Protein AF-A0A9E3FI48-F1 (afdb_monomer_lite)

pLDDT: mean 86.2, std 12.62, range [41.88, 97.38]

Secondary structure (DSSP, 8-state):
-PPPP--------------EEEEEEEEE-TTS-BS--STTGGGG-EEEEE-TT--EEEEEE--TTTHHHHEETTTTEEEEEEESEEEEEEEESSSSS--EE-SS-EEE-TT-S-EEEEEE--

Sequence (122 aa):
MRIKKNDEVDVGSIPVKIFYHTVKVLLQDGSGNPLLKSATAWRSVAVRILDERKRFVAETSVSPDQFERVVSRTDSGVTLALPQGVWYIKISPDENSSWLTSEKPVHLMDSVEQLTVILKEQ

Structure (mmCIF, N/CA/C/O backbone):
data_AF-A0A9E3FI48-F1
#
_entry.id   AF-A0A9E3FI48-F1
#
loop_
_atom_site.group_PDB
_atom_site.id
_atom_site.type_symbol
_atom_site.label_atom_id
_atom_site.label_alt_id
_atom_site.label_comp_id
_atom_site.label_asym_id
_atom_site.label_entity_id
_atom_site.label_seq_id
_atom_site.pdbx_PDB_ins_code
_atom_site.Cartn_x
_atom_site.Cartn_y
_atom_site.Cartn_z
_atom_site.occupancy
_atom_site.B_iso_or_equiv
_atom_site.auth_seq_id
_atom_site.auth_comp_id
_atom_site.auth_asym_id
_atom_site.auth_atom_id
_atom_site.pdbx_PDB_model_num
ATOM 1 N N . MET A 1 1 ? -25.514 -25.022 47.808 1.00 41.88 1 MET A N 1
ATOM 2 C CA . MET A 1 1 ? -25.211 -23.665 47.305 1.00 41.88 1 MET A CA 1
ATOM 3 C C . MET A 1 1 ? -24.872 -23.789 45.822 1.00 41.88 1 MET A C 1
ATOM 5 O O . MET A 1 1 ? -23.825 -24.325 45.497 1.00 41.88 1 MET A O 1
ATOM 9 N N . ARG A 1 2 ? -25.810 -23.461 44.922 1.00 42.19 2 ARG A N 1
ATOM 10 C CA . ARG A 1 2 ? -25.600 -23.515 43.463 1.00 42.19 2 ARG A CA 1
ATOM 11 C C . ARG A 1 2 ? -25.224 -22.109 42.991 1.00 42.19 2 ARG A C 1
ATOM 13 O O . ARG A 1 2 ? -25.983 -21.176 43.232 1.00 42.19 2 ARG A O 1
ATOM 20 N N . ILE A 1 3 ? -24.055 -21.972 42.373 1.00 45.28 3 ILE A N 1
ATOM 21 C CA . ILE A 1 3 ? -23.569 -20.726 41.767 1.00 45.28 3 ILE A CA 1
ATOM 22 C C . ILE A 1 3 ? -24.436 -20.453 40.526 1.00 45.28 3 ILE A C 1
ATOM 24 O O . ILE A 1 3 ? -24.594 -21.335 39.680 1.00 45.28 3 ILE A O 1
ATOM 28 N N . LYS A 1 4 ? -25.073 -19.276 40.470 1.00 47.75 4 LYS A N 1
ATOM 29 C CA . LYS A 1 4 ? -25.909 -18.840 39.341 1.00 47.75 4 LYS A CA 1
ATOM 30 C C . LYS A 1 4 ? -25.038 -18.613 38.100 1.00 47.75 4 LYS A C 1
ATOM 32 O O . LYS A 1 4 ? -23.959 -18.041 38.200 1.00 47.75 4 LYS A O 1
ATOM 37 N N . LYS A 1 5 ? -25.548 -19.091 36.959 1.00 52.25 5 LYS A N 1
ATOM 38 C CA . LYS A 1 5 ? -25.054 -18.852 35.597 1.00 52.25 5 LYS A CA 1
ATOM 39 C C . LYS A 1 5 ? -24.777 -17.361 35.376 1.00 52.25 5 LYS A C 1
ATOM 41 O O . LYS A 1 5 ? -25.584 -16.537 35.788 1.00 52.25 5 LYS A O 1
ATOM 46 N N . ASN A 1 6 ? -23.672 -17.068 34.692 1.00 52.75 6 ASN A N 1
ATOM 47 C CA . ASN A 1 6 ? -23.412 -15.769 34.083 1.00 52.75 6 ASN A CA 1
ATOM 48 C C . ASN A 1 6 ? -24.587 -15.416 33.161 1.00 52.75 6 ASN A C 1
ATOM 50 O O . ASN A 1 6 ? -24.830 -16.133 32.190 1.00 52.75 6 ASN A O 1
ATOM 54 N N . ASP A 1 7 ? -25.317 -14.356 33.499 1.00 55.28 7 ASP A N 1
ATOM 55 C CA . ASP A 1 7 ? -26.325 -13.759 32.630 1.00 55.28 7 ASP A CA 1
ATOM 56 C C . ASP A 1 7 ? -25.600 -13.115 31.437 1.00 55.28 7 ASP A C 1
ATOM 58 O O . ASP A 1 7 ? -24.888 -12.120 31.588 1.00 55.28 7 ASP A O 1
ATOM 62 N N . GLU A 1 8 ? -25.738 -13.707 30.249 1.00 60.03 8 GLU A N 1
ATOM 63 C CA . GLU A 1 8 ? -25.444 -13.013 28.996 1.00 60.03 8 GLU A CA 1
ATOM 64 C C . GLU A 1 8 ? -26.466 -11.881 28.844 1.00 60.03 8 GLU A C 1
ATOM 66 O O . GLU A 1 8 ? -27.669 -12.115 28.727 1.00 60.03 8 GLU A O 1
ATOM 71 N N . VAL A 1 9 ? -25.987 -10.640 28.905 1.00 64.94 9 VAL A N 1
ATOM 72 C CA . VAL A 1 9 ? -26.812 -9.449 28.695 1.00 64.94 9 VAL A CA 1
ATOM 73 C C . VAL A 1 9 ? -26.979 -9.255 27.190 1.00 64.94 9 VAL A C 1
ATOM 75 O O . VAL A 1 9 ? -26.035 -8.868 26.502 1.00 64.94 9 VAL A O 1
ATOM 78 N N . ASP A 1 10 ? -28.180 -9.530 26.684 1.00 65.50 10 ASP A N 1
ATOM 79 C CA . ASP A 1 10 ? -28.579 -9.197 25.317 1.00 65.50 10 ASP A CA 1
ATOM 80 C C . ASP A 1 10 ? -28.731 -7.673 25.192 1.00 65.50 10 ASP A C 1
ATOM 82 O 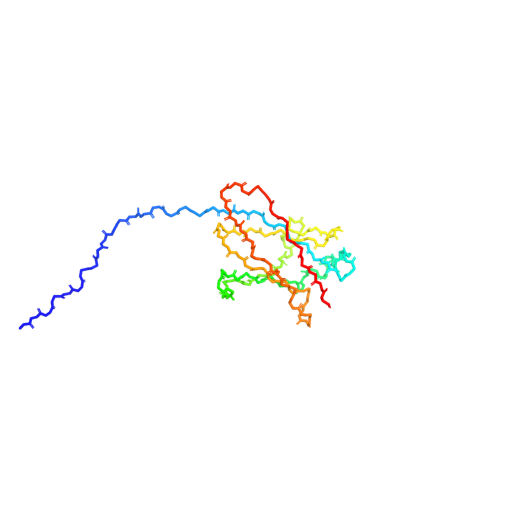O . ASP A 1 10 ? -29.651 -7.065 25.741 1.00 65.50 10 ASP A O 1
ATOM 86 N N . VAL A 1 11 ? -27.774 -7.042 24.514 1.00 68.12 11 VAL A N 1
ATOM 87 C CA . VAL A 1 11 ? -27.729 -5.590 24.271 1.00 68.12 11 VAL A CA 1
ATOM 88 C C . VAL A 1 11 ? -28.482 -5.175 22.999 1.00 68.12 11 VAL A C 1
ATOM 90 O O . VAL A 1 11 ? -28.469 -3.996 22.639 1.00 68.12 11 VAL A O 1
ATOM 93 N N . GLY A 1 12 ? -29.164 -6.106 22.322 1.00 65.38 12 GLY A N 1
ATOM 94 C CA . GLY A 1 12 ? -29.816 -5.851 21.041 1.00 65.38 12 GLY A CA 1
ATOM 95 C C . GLY A 1 12 ? -28.822 -5.573 19.904 1.00 65.38 12 GLY A C 1
ATOM 96 O O . GLY A 1 12 ? -27.602 -5.617 20.063 1.00 65.38 12 GLY A O 1
ATOM 97 N N . SER A 1 13 ? -29.341 -5.300 18.705 1.00 74.44 13 SER A N 1
ATOM 98 C CA . SER A 1 13 ? -28.506 -4.997 17.534 1.00 74.44 13 SER A CA 1
ATOM 99 C C . SER A 1 13 ? -28.080 -3.527 17.525 1.00 74.44 13 SER A C 1
ATOM 101 O O . SER A 1 13 ? -28.882 -2.648 17.216 1.00 74.44 13 SER A O 1
ATOM 103 N N . ILE A 1 14 ? -26.808 -3.255 17.829 1.00 72.25 14 ILE A N 1
ATOM 104 C CA . ILE A 1 14 ? -26.206 -1.923 17.673 1.00 72.25 14 ILE A CA 1
ATOM 105 C C . ILE A 1 14 ? -25.683 -1.795 16.232 1.00 72.25 14 ILE A C 1
ATOM 107 O O . ILE A 1 14 ? -24.789 -2.555 15.849 1.00 72.25 14 ILE A O 1
ATOM 111 N N . PRO A 1 15 ? -26.197 -0.862 15.408 1.00 70.25 15 PRO A N 1
ATOM 112 C CA . PRO A 1 15 ? -25.699 -0.683 14.052 1.00 70.25 15 PRO A CA 1
ATOM 113 C C . PRO A 1 15 ? -24.296 -0.064 14.083 1.00 70.25 15 PRO A C 1
ATOM 115 O O . PRO A 1 15 ? -24.121 1.101 14.435 1.00 70.25 15 PRO A O 1
ATOM 118 N N . VAL A 1 16 ? -23.289 -0.842 13.687 1.00 74.50 16 VAL A N 1
ATOM 119 C CA . VAL A 1 16 ? -21.917 -0.355 13.499 1.00 74.50 16 VAL A CA 1
ATOM 120 C C . VAL A 1 16 ? -21.756 0.094 12.049 1.00 74.50 16 VAL A C 1
ATOM 122 O O . VAL A 1 16 ? -21.888 -0.710 11.127 1.00 74.50 16 VAL A O 1
ATOM 125 N N . LYS A 1 17 ? -21.465 1.382 11.833 1.00 80.06 17 LYS A N 1
ATOM 126 C CA . LYS A 1 17 ? -21.161 1.940 10.508 1.00 80.06 17 LYS A CA 1
ATOM 127 C C . LYS A 1 17 ? -19.658 2.178 10.386 1.00 80.06 17 LYS A C 1
ATOM 129 O O . LYS A 1 17 ? -19.087 2.899 11.196 1.00 80.06 17 LYS A O 1
ATOM 134 N N . ILE A 1 18 ? -19.035 1.582 9.372 1.00 83.19 18 ILE A N 1
ATOM 135 C CA . ILE A 1 18 ? -17.608 1.752 9.070 1.00 83.19 18 ILE A CA 1
ATOM 136 C C . ILE A 1 18 ? -17.482 2.672 7.855 1.00 83.19 18 ILE A C 1
ATOM 138 O O . ILE A 1 18 ? -18.076 2.403 6.810 1.00 83.19 18 ILE A O 1
ATOM 142 N N . PHE A 1 19 ? -16.709 3.749 7.988 1.00 87.56 19 PHE A N 1
ATOM 143 C CA . PHE A 1 19 ? -16.398 4.668 6.894 1.00 87.56 19 PHE A CA 1
ATOM 144 C C . PHE A 1 19 ? -14.997 4.391 6.356 1.00 87.56 19 PHE A C 1
A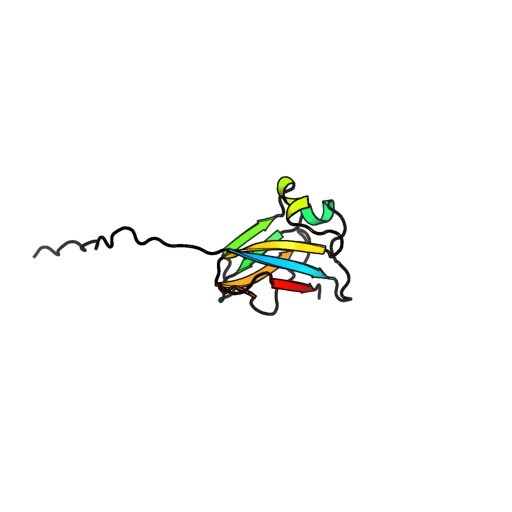TOM 146 O O . PHE A 1 19 ? -14.054 4.243 7.134 1.00 87.56 19 PHE A O 1
ATOM 153 N N . TYR A 1 20 ? -14.871 4.341 5.032 1.00 89.69 20 TYR A N 1
ATOM 154 C CA . TYR A 1 20 ? -13.613 4.103 4.330 1.00 89.69 20 TYR A CA 1
ATOM 155 C C . TYR A 1 20 ? -13.161 5.360 3.597 1.00 89.69 20 TYR A C 1
ATOM 157 O O . TYR A 1 20 ? -13.976 6.056 2.996 1.00 89.69 20 TYR A O 1
ATOM 165 N N . HIS A 1 21 ? -11.852 5.594 3.612 1.00 91.62 21 HIS A N 1
ATOM 166 C CA . HIS A 1 21 ? -11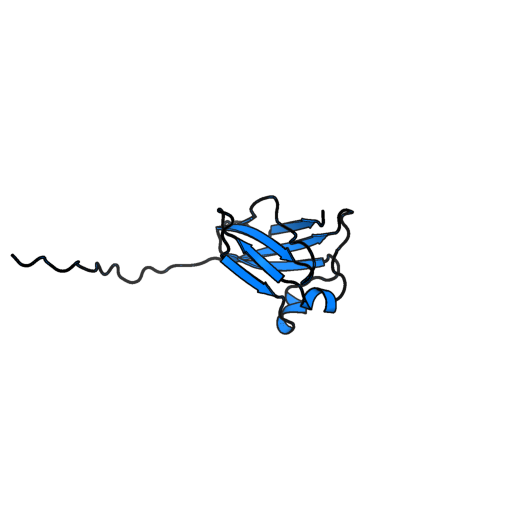.183 6.690 2.921 1.00 91.62 21 HIS A CA 1
ATOM 167 C C . HIS A 1 21 ? -10.133 6.158 1.955 1.00 91.62 21 HIS A C 1
ATOM 169 O O . HIS A 1 21 ? -9.587 5.066 2.133 1.00 91.62 21 HIS A O 1
ATOM 175 N N . THR A 1 22 ? -9.849 6.954 0.928 1.00 91.94 22 THR A N 1
ATOM 176 C CA . THR A 1 22 ? -8.890 6.614 -0.123 1.00 91.94 22 THR A CA 1
ATOM 177 C C . THR A 1 22 ? -7.528 7.232 0.186 1.00 91.94 22 THR A C 1
ATOM 179 O O . THR A 1 22 ? -7.401 8.447 0.343 1.00 91.94 22 THR A O 1
ATOM 182 N N . VAL A 1 23 ? -6.490 6.401 0.222 1.00 93.31 23 VAL A N 1
ATOM 183 C CA . VAL A 1 23 ? -5.095 6.809 0.415 1.00 93.31 23 VAL A CA 1
ATOM 184 C C . VAL A 1 23 ? -4.297 6.463 -0.832 1.00 93.31 23 VAL A C 1
ATOM 186 O O . VAL A 1 23 ? -4.243 5.308 -1.240 1.00 93.31 23 VAL A O 1
ATOM 189 N N . LYS A 1 24 ? -3.657 7.457 -1.440 1.00 94.88 24 LYS A N 1
ATOM 190 C CA . LYS A 1 24 ? -2.706 7.270 -2.532 1.00 94.88 24 LYS A CA 1
ATOM 191 C C . LYS A 1 24 ? -1.305 7.114 -1.953 1.00 94.88 24 LYS A C 1
ATOM 193 O O . LYS A 1 24 ? -0.828 7.993 -1.244 1.00 94.88 24 LYS A O 1
ATOM 198 N N . VAL A 1 25 ? -0.633 6.015 -2.254 1.00 95.44 25 VAL A N 1
ATOM 199 C CA . VAL A 1 25 ? 0.724 5.730 -1.786 1.00 95.44 25 VAL A CA 1
ATOM 200 C C . VAL A 1 25 ? 1.672 5.769 -2.972 1.00 95.44 25 VAL A C 1
ATOM 202 O O . VAL A 1 25 ? 1.514 4.978 -3.891 1.00 95.44 25 VAL A O 1
ATOM 205 N N . LEU A 1 26 ? 2.634 6.685 -2.965 1.00 95.56 26 LEU A N 1
ATOM 206 C CA . LEU A 1 26 ? 3.651 6.831 -4.004 1.00 95.56 26 LEU A CA 1
ATOM 207 C C . LEU A 1 26 ? 4.939 6.141 -3.564 1.00 95.56 26 LEU A C 1
ATOM 209 O O . LEU A 1 26 ? 5.416 6.385 -2.454 1.00 95.56 26 LEU A O 1
ATOM 213 N N . LEU A 1 27 ? 5.507 5.311 -4.434 1.00 95.06 27 LEU A N 1
ATOM 214 C CA . LEU A 1 27 ? 6.793 4.655 -4.206 1.00 95.06 27 LEU A CA 1
ATOM 215 C C . LEU A 1 27 ? 7.884 5.404 -4.964 1.00 95.06 27 LEU A C 1
ATOM 217 O O . LEU A 1 27 ? 7.804 5.557 -6.186 1.00 95.06 27 LEU A O 1
ATOM 221 N N . GLN A 1 28 ? 8.899 5.864 -4.242 1.00 94.75 28 GLN A N 1
ATOM 222 C CA . GLN A 1 28 ? 10.006 6.622 -4.810 1.00 94.75 28 GLN A CA 1
ATOM 223 C C . GLN A 1 28 ? 11.360 6.013 -4.448 1.00 94.75 28 GLN A C 1
ATOM 225 O O . GLN A 1 28 ? 11.524 5.438 -3.372 1.00 94.75 28 GLN A O 1
ATOM 230 N N . ASP A 1 29 ? 12.335 6.173 -5.339 1.00 91.75 29 ASP A N 1
ATOM 231 C CA . ASP A 1 29 ? 13.743 5.939 -5.013 1.00 91.75 29 ASP A CA 1
ATOM 232 C C . ASP A 1 29 ? 14.286 7.038 -4.071 1.00 91.75 29 ASP A C 1
ATOM 234 O O . ASP A 1 29 ? 13.618 8.045 -3.789 1.00 91.75 29 ASP A O 1
ATOM 238 N N . GLY A 1 30 ? 15.526 6.880 -3.599 1.00 89.06 30 GLY A N 1
ATOM 239 C CA . GLY A 1 30 ? 16.189 7.874 -2.744 1.00 89.06 30 GLY A CA 1
ATOM 240 C C . GLY A 1 30 ? 16.348 9.262 -3.392 1.00 89.06 30 GLY A C 1
ATOM 241 O O . GLY A 1 30 ? 16.485 10.264 -2.689 1.00 89.06 30 GLY A O 1
ATOM 242 N N . SER A 1 31 ? 16.266 9.350 -4.725 1.00 91.44 31 SER A N 1
ATOM 243 C CA . SER A 1 31 ? 16.327 10.601 -5.498 1.00 91.44 31 SER A CA 1
ATOM 244 C C . SER A 1 31 ? 14.946 11.224 -5.760 1.00 91.44 31 SER A C 1
ATOM 246 O O . SER A 1 31 ? 14.864 12.320 -6.314 1.00 91.44 31 SER A O 1
ATOM 248 N N . GLY A 1 32 ? 13.857 10.568 -5.342 1.00 90.81 32 GLY A N 1
ATOM 249 C CA . GLY A 1 32 ? 12.480 11.026 -5.531 1.00 90.81 32 GLY A CA 1
ATOM 250 C C . GLY A 1 32 ? 11.833 10.610 -6.856 1.00 90.81 32 GLY A C 1
ATOM 251 O O . GLY A 1 32 ? 10.733 11.080 -7.157 1.00 90.81 32 GLY A O 1
ATOM 252 N N . ASN A 1 33 ? 12.463 9.744 -7.653 1.00 93.31 33 ASN A N 1
ATOM 253 C CA . ASN A 1 33 ? 11.867 9.257 -8.898 1.00 93.31 33 ASN A CA 1
ATOM 254 C C . ASN A 1 33 ? 10.878 8.114 -8.633 1.00 93.31 33 ASN A C 1
ATOM 256 O O . ASN A 1 33 ? 11.083 7.349 -7.694 1.00 93.31 33 ASN A O 1
ATOM 260 N N . PRO A 1 34 ? 9.851 7.928 -9.486 1.00 94.06 34 PRO A N 1
ATOM 261 C CA . PRO A 1 34 ? 8.947 6.781 -9.405 1.00 94.06 34 PRO A CA 1
ATOM 262 C C . PRO A 1 34 ? 9.708 5.450 -9.455 1.00 94.06 34 PRO A C 1
ATOM 264 O O . PRO A 1 34 ? 10.424 5.193 -10.430 1.00 94.06 34 PRO A O 1
ATOM 267 N N . LEU A 1 35 ? 9.518 4.609 -8.437 1.00 93.88 35 LEU A N 1
ATOM 268 C CA . LEU A 1 35 ? 10.243 3.344 -8.282 1.00 93.88 35 LEU A CA 1
ATOM 269 C C . LEU A 1 35 ? 9.764 2.277 -9.281 1.00 93.88 35 LEU A C 1
ATOM 271 O O . LEU A 1 35 ? 10.567 1.626 -9.946 1.00 93.88 35 LEU A O 1
ATOM 275 N N . LEU A 1 36 ? 8.445 2.125 -9.439 1.00 92.56 36 LEU A N 1
ATOM 276 C CA . LEU A 1 36 ? 7.814 1.096 -10.267 1.00 92.56 36 LEU A CA 1
ATOM 277 C C . LEU A 1 36 ? 7.095 1.700 -11.476 1.00 92.56 36 LEU A C 1
ATOM 279 O O . LEU A 1 36 ? 6.055 2.348 -11.352 1.00 92.56 36 LEU A O 1
ATOM 283 N N . LYS A 1 37 ? 7.619 1.425 -12.676 1.00 87.75 37 LYS A N 1
ATOM 284 C CA . LYS A 1 37 ? 7.107 1.993 -13.941 1.00 87.75 37 LYS A CA 1
ATOM 285 C C . LYS A 1 37 ? 6.391 0.980 -14.843 1.00 87.75 37 LYS A C 1
ATOM 287 O O . LYS A 1 37 ? 5.674 1.375 -15.761 1.00 87.75 37 LYS A O 1
ATOM 292 N N . SER A 1 38 ? 6.564 -0.323 -14.609 1.00 87.19 38 SER A N 1
ATOM 293 C CA . SER A 1 38 ? 6.002 -1.390 -15.450 1.00 87.19 38 SER A CA 1
ATOM 294 C C . SER A 1 38 ? 4.905 -2.171 -14.730 1.00 87.19 38 SER A C 1
ATOM 296 O O . SER A 1 38 ? 4.975 -2.398 -13.527 1.00 87.19 38 SER A O 1
ATOM 298 N N . ALA A 1 39 ? 3.898 -2.638 -15.474 1.00 85.19 39 ALA A N 1
ATOM 299 C CA . ALA A 1 39 ? 2.807 -3.434 -14.904 1.00 85.19 39 ALA A CA 1
ATOM 300 C C . ALA A 1 39 ? 3.283 -4.773 -14.315 1.00 85.19 39 ALA A C 1
ATOM 302 O O . ALA A 1 39 ? 2.694 -5.282 -13.368 1.00 85.19 39 ALA A O 1
ATOM 303 N N . THR A 1 40 ? 4.358 -5.347 -14.859 1.00 86.75 40 THR A N 1
ATOM 304 C CA . THR A 1 40 ? 4.939 -6.594 -14.354 1.00 86.75 40 THR A CA 1
ATOM 305 C C . THR A 1 40 ? 5.580 -6.421 -12.985 1.00 86.75 40 THR A C 1
ATOM 307 O O . THR A 1 40 ? 5.416 -7.306 -12.154 1.00 86.75 40 THR A O 1
ATOM 310 N N . ALA A 1 41 ? 6.237 -5.287 -12.722 1.00 88.38 41 ALA A N 1
ATOM 311 C CA . ALA A 1 41 ? 6.871 -5.027 -11.431 1.00 88.38 41 ALA A CA 1
ATOM 312 C C . ALA A 1 41 ? 5.848 -4.907 -10.290 1.00 88.38 41 ALA A C 1
ATOM 314 O O . ALA A 1 41 ? 6.107 -5.310 -9.167 1.00 88.38 41 ALA A O 1
ATOM 315 N N . TRP A 1 42 ? 4.639 -4.433 -10.590 1.00 90.56 42 TRP A N 1
ATOM 316 C CA . TRP A 1 42 ? 3.565 -4.343 -9.603 1.00 90.56 42 TRP A CA 1
ATOM 317 C C . TRP A 1 42 ? 2.936 -5.686 -9.214 1.00 90.56 42 TRP A C 1
ATOM 319 O O . TRP A 1 42 ? 2.223 -5.750 -8.215 1.00 90.56 42 TRP A O 1
ATOM 329 N N . ARG A 1 43 ? 3.182 -6.766 -9.969 1.00 87.50 43 ARG A N 1
ATOM 330 C CA . ARG A 1 43 ? 2.617 -8.094 -9.664 1.00 87.50 43 ARG A CA 1
ATOM 331 C C . ARG A 1 43 ? 3.220 -8.721 -8.411 1.00 87.50 43 ARG A C 1
ATOM 333 O O . ARG A 1 43 ? 2.549 -9.512 -7.762 1.00 87.50 43 ARG A O 1
ATOM 340 N N . SER A 1 44 ? 4.464 -8.373 -8.092 1.00 88.38 44 SER A N 1
ATOM 341 C CA . SER A 1 44 ? 5.180 -8.830 -6.898 1.00 88.38 44 SER A CA 1
ATOM 342 C C . SER A 1 44 ? 5.016 -7.889 -5.704 1.00 88.38 44 SER A C 1
ATOM 344 O O . SER A 1 44 ? 5.601 -8.135 -4.653 1.00 88.38 44 SER A O 1
ATOM 346 N N . VAL A 1 45 ? 4.243 -6.807 -5.851 1.00 93.00 45 VAL A N 1
ATOM 347 C CA . VAL A 1 45 ? 4.082 -5.819 -4.786 1.00 93.00 45 VAL A CA 1
ATOM 348 C C . VAL A 1 45 ? 3.187 -6.369 -3.688 1.00 93.00 45 VAL A C 1
ATOM 350 O O . VAL A 1 45 ? 2.034 -6.739 -3.928 1.00 93.00 45 VAL A O 1
ATOM 353 N N . ALA A 1 46 ? 3.707 -6.333 -2.465 1.00 94.06 46 ALA A N 1
ATOM 354 C CA . ALA A 1 46 ? 2.968 -6.654 -1.256 1.00 94.06 46 ALA A CA 1
ATOM 355 C C . ALA A 1 46 ? 2.763 -5.392 -0.414 1.00 94.06 46 ALA A C 1
ATOM 357 O O . ALA A 1 46 ? 3.681 -4.601 -0.201 1.00 94.06 46 ALA A O 1
ATOM 358 N N . VAL A 1 47 ? 1.552 -5.215 0.096 1.00 95.19 47 VAL A N 1
ATOM 359 C CA . VAL A 1 47 ? 1.144 -4.101 0.950 1.00 95.19 47 VAL A CA 1
ATOM 360 C C . VAL A 1 47 ? 0.747 -4.660 2.305 1.00 95.19 47 VAL A C 1
ATOM 362 O O . VAL A 1 47 ? -0.092 -5.550 2.393 1.00 95.19 47 VAL A O 1
ATOM 365 N N . ARG A 1 48 ? 1.318 -4.111 3.375 1.00 96.44 48 ARG A N 1
ATOM 366 C CA . ARG A 1 48 ? 0.970 -4.418 4.764 1.00 96.44 48 ARG A CA 1
ATOM 367 C C . ARG A 1 48 ? 0.394 -3.195 5.447 1.00 96.44 48 ARG A C 1
ATOM 369 O O . ARG A 1 48 ? 0.966 -2.107 5.379 1.00 96.44 48 ARG A O 1
ATOM 376 N N . ILE A 1 49 ? -0.692 -3.416 6.171 1.00 96.94 49 ILE A N 1
ATOM 377 C CA . ILE A 1 49 ? -1.347 -2.420 7.010 1.00 96.94 49 ILE A CA 1
ATOM 378 C C . ILE A 1 49 ? -1.114 -2.791 8.467 1.00 96.94 49 ILE A C 1
ATOM 380 O O . ILE A 1 49 ? -1.327 -3.940 8.873 1.00 96.94 49 ILE A O 1
ATOM 384 N N . LEU A 1 50 ? -0.671 -1.810 9.246 1.00 97.38 50 LEU A N 1
ATOM 385 C CA . LEU A 1 50 ? -0.482 -1.932 10.682 1.00 97.38 50 LEU A CA 1
ATOM 386 C C . LEU A 1 50 ? -1.359 -0.918 11.416 1.00 97.38 50 LEU A C 1
ATOM 388 O O . LEU A 1 50 ? -1.602 0.176 10.904 1.00 97.38 50 LEU A O 1
ATOM 392 N N . ASP A 1 51 ? -1.790 -1.265 12.624 1.00 95.81 51 ASP A N 1
ATOM 393 C CA . ASP A 1 51 ? -2.528 -0.349 13.498 1.00 95.81 51 ASP A CA 1
ATOM 394 C C . ASP A 1 51 ? -1.620 0.713 14.149 1.00 95.81 51 ASP A C 1
ATOM 396 O O . ASP A 1 51 ? -0.401 0.726 13.961 1.00 95.81 51 ASP A O 1
ATOM 400 N N . GLU A 1 52 ? -2.204 1.588 14.970 1.00 95.38 52 GLU A N 1
ATOM 401 C CA . GLU A 1 52 ? -1.496 2.632 15.729 1.00 95.38 52 GLU A CA 1
ATOM 402 C C . GLU A 1 52 ? -0.339 2.103 16.602 1.00 95.38 52 GLU A C 1
ATOM 404 O O . GLU A 1 52 ? 0.614 2.827 16.892 1.00 95.38 52 GLU A O 1
ATOM 409 N N . ARG A 1 53 ? -0.396 0.828 17.009 1.00 95.88 53 ARG A N 1
ATOM 410 C CA . ARG A 1 53 ? 0.623 0.148 17.822 1.00 95.88 53 ARG A CA 1
ATOM 411 C C . ARG A 1 53 ? 1.626 -0.614 16.957 1.00 95.88 53 ARG A C 1
ATOM 413 O O . ARG A 1 53 ? 2.413 -1.398 17.487 1.00 95.88 53 ARG A O 1
ATOM 420 N N . LYS A 1 54 ? 1.597 -0.400 15.637 1.00 94.94 54 LYS A N 1
ATOM 421 C CA . LYS A 1 54 ? 2.391 -1.100 14.619 1.00 94.94 54 LYS A CA 1
ATOM 422 C C . LYS A 1 54 ? 2.150 -2.614 14.597 1.00 94.94 54 LYS A C 1
ATOM 424 O O . LYS A 1 54 ? 3.005 -3.363 14.121 1.00 94.94 54 LYS A O 1
ATOM 429 N N . ARG A 1 55 ? 0.999 -3.086 15.087 1.00 96.06 55 ARG A N 1
ATOM 430 C CA . ARG A 1 55 ? 0.616 -4.502 14.997 1.00 96.06 55 ARG A CA 1
ATOM 431 C C . ARG A 1 55 ? 0.074 -4.795 13.612 1.00 96.06 55 ARG A C 1
ATOM 433 O O . ARG A 1 55 ? -0.632 -3.975 13.037 1.00 96.06 55 ARG A O 1
ATOM 440 N N . PHE A 1 56 ? 0.393 -5.975 13.099 1.00 96.12 56 PHE A N 1
ATOM 441 C CA . PHE A 1 56 ? -0.114 -6.444 11.818 1.00 96.12 56 PHE A CA 1
ATOM 442 C C . PHE A 1 56 ? -1.641 -6.557 11.828 1.00 96.12 56 PHE A C 1
ATOM 444 O O . PHE A 1 56 ? -2.207 -7.165 12.736 1.00 96.12 56 PHE A O 1
ATOM 451 N N . VAL A 1 57 ? -2.282 -5.980 10.810 1.00 96.06 57 VAL A N 1
ATOM 452 C CA . VAL A 1 57 ? -3.737 -6.032 10.620 1.00 96.06 57 VAL A CA 1
ATOM 453 C C . VAL A 1 57 ? -4.084 -6.800 9.354 1.00 96.06 57 VAL A C 1
ATOM 455 O O . VAL A 1 57 ? -4.918 -7.700 9.397 1.00 96.06 57 VAL A O 1
ATOM 458 N N . ALA A 1 58 ? -3.446 -6.457 8.233 1.00 94.81 58 ALA A N 1
ATOM 459 C CA . ALA A 1 58 ? -3.713 -7.089 6.948 1.00 94.81 58 ALA A CA 1
ATOM 460 C C . ALA A 1 58 ? -2.501 -7.023 6.012 1.00 94.81 58 ALA A C 1
ATOM 462 O O . ALA A 1 58 ? -1.690 -6.096 6.083 1.00 94.81 58 ALA A O 1
ATOM 463 N N . GLU A 1 59 ? -2.422 -7.994 5.103 1.00 93.88 59 GLU A N 1
ATOM 464 C CA . GLU A 1 59 ? -1.522 -8.008 3.951 1.00 93.88 59 GLU A CA 1
ATOM 465 C C . GLU A 1 59 ? -2.349 -8.220 2.685 1.00 93.88 59 GLU A C 1
ATOM 467 O O . GLU A 1 59 ? -3.313 -8.986 2.686 1.00 93.88 59 GLU A O 1
ATOM 472 N N . THR A 1 60 ? -1.988 -7.535 1.609 1.00 90.38 60 THR A N 1
ATOM 473 C CA . THR A 1 60 ? -2.619 -7.708 0.306 1.00 90.38 60 THR A CA 1
ATOM 474 C C . THR A 1 60 ? -1.612 -7.470 -0.809 1.00 90.38 60 THR A C 1
ATOM 476 O O . THR A 1 60 ? -0.589 -6.818 -0.606 1.00 90.38 60 THR A O 1
ATOM 479 N N . SER A 1 61 ? -1.903 -7.989 -1.993 1.00 88.56 61 SER A N 1
ATOM 480 C CA . SER A 1 61 ? -1.156 -7.723 -3.216 1.00 88.56 61 SER A CA 1
ATOM 481 C C . SER A 1 61 ? -2.064 -7.029 -4.223 1.00 88.56 61 SER A C 1
ATOM 483 O O . SER A 1 61 ? -3.293 -7.121 -4.149 1.00 88.56 61 SER A O 1
ATOM 485 N N . VAL A 1 62 ? -1.475 -6.350 -5.203 1.00 84.69 62 VAL A N 1
ATOM 486 C CA . VAL A 1 62 ? -2.270 -5.777 -6.291 1.00 84.69 62 VAL A CA 1
ATOM 487 C C . VAL A 1 62 ? -2.748 -6.910 -7.195 1.00 84.69 62 VAL A C 1
ATOM 489 O O . VAL A 1 62 ? -1.959 -7.529 -7.909 1.00 84.69 62 VAL A O 1
ATOM 492 N N . SER A 1 63 ? -4.050 -7.201 -7.162 1.00 80.69 63 SER A N 1
ATOM 493 C CA . SER A 1 63 ? -4.630 -8.195 -8.067 1.00 80.69 63 SER A CA 1
ATOM 494 C C . SER A 1 63 ? -4.576 -7.700 -9.523 1.00 80.69 63 SER A C 1
ATOM 496 O O . SER A 1 63 ? -4.775 -6.504 -9.769 1.00 80.69 63 SER A O 1
ATOM 498 N N . PRO A 1 64 ? -4.349 -8.590 -10.510 1.00 78.75 64 PRO A N 1
ATOM 499 C CA . PRO A 1 64 ? -4.335 -8.207 -11.923 1.00 78.75 64 PRO A CA 1
ATOM 500 C C . PRO A 1 64 ? -5.611 -7.479 -12.368 1.00 78.75 64 PRO A C 1
ATOM 502 O O . PRO A 1 64 ? -5.532 -6.510 -13.119 1.00 78.75 64 PRO A O 1
ATOM 505 N N . ASP A 1 65 ? -6.769 -7.888 -11.846 1.00 82.88 65 ASP A N 1
ATOM 506 C CA . ASP A 1 65 ? -8.079 -7.339 -12.222 1.00 82.88 65 ASP A CA 1
ATOM 507 C C . ASP A 1 65 ? -8.324 -5.922 -11.679 1.00 82.88 65 ASP A C 1
ATOM 509 O O . ASP A 1 65 ? -9.144 -5.170 -12.210 1.00 82.88 65 ASP A O 1
ATOM 513 N N . GLN A 1 66 ? -7.617 -5.536 -10.615 1.00 81.81 66 GLN A N 1
ATOM 514 C CA . GLN A 1 66 ? -7.712 -4.205 -10.012 1.00 81.81 66 GLN A CA 1
ATOM 515 C C . GLN A 1 66 ? -6.588 -3.276 -10.465 1.00 81.81 66 GLN A C 1
ATOM 517 O O . GLN A 1 66 ? -6.668 -2.074 -10.210 1.00 81.81 66 GLN A O 1
ATOM 522 N N . PHE A 1 67 ? -5.577 -3.809 -11.156 1.00 85.44 67 PHE A N 1
ATOM 523 C CA . PHE A 1 67 ? -4.337 -3.116 -11.483 1.00 85.44 67 PHE A CA 1
ATOM 524 C C . PHE A 1 67 ? -4.571 -1.736 -12.112 1.00 85.44 67 PHE A C 1
ATOM 526 O O . PHE A 1 67 ? -4.160 -0.732 -11.543 1.00 85.44 67 PHE A O 1
ATOM 533 N N . GLU A 1 68 ? -5.315 -1.659 -13.218 1.00 84.56 68 GLU A N 1
ATOM 534 C CA . GLU A 1 68 ? -5.556 -0.385 -13.921 1.00 84.56 68 GLU A CA 1
ATOM 535 C C . GLU A 1 68 ? -6.438 0.599 -13.127 1.00 84.56 68 GLU A C 1
ATOM 537 O O . GLU A 1 68 ? -6.523 1.772 -13.481 1.00 84.56 68 GLU A O 1
ATOM 542 N N . ARG A 1 69 ? -7.115 0.148 -12.060 1.00 85.81 69 ARG A N 1
ATOM 543 C CA . ARG A 1 69 ? -7.949 1.012 -11.206 1.00 85.81 69 ARG A CA 1
ATOM 544 C C . ARG A 1 69 ? -7.181 1.592 -10.032 1.00 85.81 69 ARG A C 1
ATOM 546 O O . ARG A 1 69 ? -7.460 2.716 -9.627 1.00 85.81 69 ARG A O 1
ATOM 553 N N . VAL A 1 70 ? -6.284 0.801 -9.448 1.00 90.06 70 VAL A N 1
ATOM 554 C CA . VAL A 1 70 ? -5.615 1.164 -8.194 1.00 90.06 70 VAL A CA 1
ATOM 555 C C . VAL A 1 70 ? -4.165 1.562 -8.399 1.00 90.06 70 VAL A C 1
ATOM 557 O O . VAL A 1 70 ? -3.624 2.219 -7.523 1.00 90.06 70 VAL A O 1
ATOM 560 N N . VAL A 1 71 ? -3.535 1.215 -9.523 1.00 92.12 71 VAL A N 1
ATOM 561 C CA . VAL A 1 71 ? -2.137 1.556 -9.796 1.00 92.12 71 VAL A CA 1
ATOM 562 C C . VAL A 1 71 ? -2.027 2.669 -10.827 1.00 92.12 71 VAL A C 1
ATOM 564 O O . VAL A 1 71 ? -2.601 2.612 -11.911 1.00 92.12 71 VAL A O 1
ATOM 567 N N . SER A 1 72 ? -1.184 3.647 -10.519 1.00 91.31 72 SER A N 1
ATOM 568 C CA . SER A 1 72 ? -0.701 4.641 -11.463 1.00 91.31 72 SER A CA 1
ATOM 569 C C . SER A 1 72 ? 0.781 4.398 -11.750 1.00 91.31 72 SER A C 1
ATOM 571 O O . SER A 1 72 ? 1.652 4.518 -10.891 1.00 91.31 72 SER A O 1
ATOM 573 N N . ARG A 1 73 ? 1.080 4.044 -13.003 1.00 88.12 73 ARG A N 1
ATOM 574 C CA . ARG A 1 73 ? 2.449 3.755 -13.469 1.00 88.12 73 ARG A CA 1
ATOM 575 C C . ARG A 1 73 ? 3.305 5.011 -13.622 1.00 88.12 73 ARG A C 1
ATOM 577 O O . ARG A 1 73 ? 4.524 4.933 -13.530 1.00 88.12 73 ARG A O 1
ATOM 584 N N . THR A 1 74 ? 2.671 6.154 -13.869 1.00 88.50 74 THR A N 1
ATOM 585 C CA . THR A 1 74 ? 3.359 7.423 -14.142 1.00 88.50 74 THR A CA 1
ATOM 586 C C . THR A 1 74 ? 4.086 7.948 -12.908 1.00 88.50 74 THR A C 1
ATOM 588 O O . THR A 1 74 ? 5.205 8.437 -13.010 1.00 88.50 74 THR A O 1
ATOM 591 N N . ASP A 1 75 ? 3.462 7.824 -11.739 1.00 91.88 75 ASP A N 1
ATOM 592 C CA . ASP A 1 75 ? 3.978 8.310 -10.456 1.00 91.88 75 ASP A CA 1
ATOM 593 C C . ASP A 1 75 ? 4.353 7.176 -9.493 1.00 91.88 75 ASP A C 1
ATOM 595 O O . ASP A 1 75 ? 4.688 7.438 -8.340 1.00 91.88 75 ASP A O 1
ATOM 599 N N . SER A 1 76 ? 4.324 5.924 -9.967 1.00 94.12 76 SER A N 1
ATOM 600 C CA . SER A 1 76 ? 4.538 4.731 -9.149 1.00 94.12 76 SER A CA 1
ATOM 601 C C . SER A 1 76 ? 3.628 4.716 -7.910 1.00 94.12 76 SER A C 1
ATOM 603 O O . SER A 1 76 ? 4.074 4.457 -6.788 1.00 94.12 76 SER A O 1
ATOM 605 N N .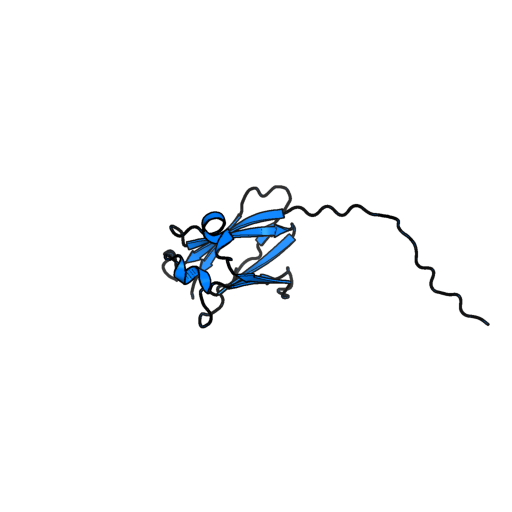 GLY A 1 77 ? 2.347 5.020 -8.122 1.00 94.00 77 GLY A N 1
ATOM 606 C CA . GLY A 1 77 ? 1.335 5.122 -7.082 1.00 94.00 77 GLY A CA 1
ATOM 607 C C . GLY A 1 77 ? 0.418 3.906 -6.985 1.00 94.00 77 GLY A C 1
ATOM 608 O O . GLY A 1 77 ? 0.038 3.337 -8.004 1.00 94.00 77 GLY A O 1
ATOM 609 N N . VAL A 1 78 ? -0.014 3.565 -5.771 1.00 94.19 78 VAL A N 1
ATOM 610 C CA . VAL A 1 78 ? -1.126 2.641 -5.514 1.00 94.19 78 VAL A CA 1
ATOM 611 C C . VAL A 1 78 ? -2.170 3.276 -4.603 1.00 94.19 78 VAL A C 1
ATOM 613 O O . VAL A 1 78 ? -1.846 3.945 -3.625 1.00 94.19 78 VAL A O 1
ATOM 616 N N . THR A 1 79 ? -3.438 3.066 -4.917 1.00 93.88 79 THR A N 1
ATOM 617 C CA . THR A 1 79 ? -4.577 3.545 -4.147 1.00 93.88 79 THR A CA 1
ATOM 618 C C . THR A 1 79 ? -5.090 2.452 -3.215 1.00 93.88 79 THR A C 1
ATOM 620 O O . THR A 1 79 ? -5.421 1.351 -3.649 1.00 93.88 79 THR A O 1
ATOM 623 N N . LEU A 1 80 ? -5.194 2.778 -1.930 1.00 92.44 80 LEU A N 1
ATOM 624 C CA . LEU A 1 80 ? -5.678 1.906 -0.867 1.00 92.44 80 LEU A CA 1
ATOM 625 C C . LEU A 1 80 ? -6.966 2.475 -0.275 1.00 92.44 80 LEU A C 1
ATOM 627 O O . LEU A 1 80 ? -7.057 3.675 -0.023 1.00 92.44 80 LEU A O 1
ATOM 631 N N . ALA A 1 81 ? -7.940 1.610 -0.012 1.00 91.81 81 ALA A N 1
ATOM 632 C CA . ALA A 1 81 ? -9.119 1.957 0.770 1.00 91.81 81 ALA A CA 1
ATOM 633 C C . ALA A 1 81 ? -8.919 1.467 2.206 1.00 91.81 81 ALA A C 1
ATOM 635 O O . ALA A 1 81 ? -8.759 0.268 2.437 1.00 91.81 81 ALA A O 1
ATOM 636 N N . LEU A 1 82 ? -8.921 2.386 3.168 1.00 92.44 82 LEU A N 1
ATOM 637 C CA . LEU A 1 82 ? -8.707 2.080 4.581 1.00 92.44 82 LEU A CA 1
ATOM 638 C C . LEU A 1 82 ? -9.847 2.656 5.422 1.00 92.44 82 LEU A C 1
ATOM 640 O O . LEU A 1 82 ? -10.322 3.755 5.125 1.00 92.44 82 LEU A O 1
ATOM 644 N N . PRO A 1 83 ? -10.307 1.940 6.461 1.00 92.62 83 PRO A N 1
ATOM 645 C CA . PRO A 1 83 ? -11.313 2.478 7.359 1.00 92.62 83 PRO A CA 1
ATOM 646 C C . PRO A 1 83 ? -10.745 3.654 8.157 1.00 92.62 83 PRO A C 1
ATOM 648 O O . PRO A 1 83 ? -9.530 3.819 8.281 1.00 92.62 83 PRO A O 1
ATOM 651 N N . GLN A 1 84 ? -11.621 4.475 8.725 1.00 92.44 84 GLN A N 1
ATOM 652 C CA . GLN A 1 84 ? -11.205 5.520 9.657 1.00 92.44 84 GLN A CA 1
ATOM 653 C C . GLN A 1 84 ? -10.351 4.968 10.795 1.00 92.44 84 GLN A C 1
ATOM 655 O O . GLN A 1 84 ? -10.580 3.864 11.292 1.00 92.44 84 GLN A O 1
ATOM 660 N N . GLY A 1 85 ? -9.358 5.753 11.196 1.00 93.44 85 GLY A N 1
ATOM 661 C CA . GLY A 1 85 ? -8.395 5.352 12.207 1.00 93.44 85 GLY A CA 1
ATOM 662 C C . GLY A 1 85 ? -6.994 5.872 11.931 1.00 93.44 85 GLY A C 1
ATOM 663 O O . GLY A 1 85 ? -6.782 6.803 11.151 1.00 93.44 85 GLY A O 1
ATOM 664 N N . VAL A 1 86 ? -6.034 5.261 12.616 1.00 95.25 86 VAL A N 1
ATOM 665 C CA . VAL A 1 86 ? -4.615 5.597 12.540 1.00 95.25 86 VAL A CA 1
ATOM 666 C C . VAL A 1 86 ? -3.865 4.367 12.052 1.00 95.25 86 VAL A C 1
ATOM 668 O O . VAL A 1 86 ? -3.898 3.321 12.702 1.00 95.25 86 VAL A O 1
ATOM 671 N N . TRP A 1 87 ? -3.197 4.499 10.909 1.00 96.50 87 TRP A N 1
ATOM 672 C CA . TRP A 1 87 ? -2.588 3.369 10.209 1.00 96.50 87 TRP A CA 1
ATOM 673 C C . TRP A 1 87 ? -1.122 3.623 9.896 1.00 96.50 87 TRP A C 1
ATOM 675 O O . TRP A 1 87 ? -0.729 4.743 9.579 1.00 96.50 87 TRP A O 1
ATOM 685 N N . TYR A 1 88 ? -0.321 2.565 9.903 1.00 97.00 88 TYR A N 1
ATOM 686 C CA . TYR A 1 88 ? 0.976 2.557 9.236 1.00 97.00 88 TYR A CA 1
ATOM 687 C C . TYR A 1 88 ? 0.899 1.673 8.001 1.00 97.00 88 TYR A C 1
ATOM 689 O O . TYR A 1 88 ? 0.265 0.616 8.011 1.00 97.00 88 TYR A O 1
ATOM 697 N N . ILE A 1 89 ? 1.571 2.104 6.940 1.00 96.88 89 ILE A N 1
ATOM 698 C CA . ILE A 1 89 ? 1.585 1.413 5.655 1.00 96.88 89 ILE A CA 1
ATOM 699 C C . ILE A 1 89 ? 3.011 0.955 5.390 1.00 96.88 89 ILE A C 1
ATOM 701 O O . ILE A 1 89 ? 3.957 1.741 5.497 1.00 96.88 89 ILE A O 1
ATOM 705 N N . LYS A 1 90 ? 3.164 -0.317 5.033 1.00 96.62 90 LYS A N 1
ATOM 706 C CA . LYS A 1 90 ? 4.414 -0.852 4.503 1.00 96.62 90 LYS A CA 1
ATOM 707 C C . LYS A 1 90 ? 4.179 -1.420 3.114 1.00 96.62 90 LYS A C 1
ATOM 709 O O . LYS A 1 90 ? 3.175 -2.093 2.901 1.00 96.62 90 LYS A O 1
ATOM 714 N N . ILE A 1 91 ? 5.105 -1.188 2.195 1.00 95.81 91 ILE A N 1
ATOM 715 C CA . ILE A 1 91 ? 5.056 -1.750 0.845 1.00 95.81 91 ILE A CA 1
ATOM 716 C C . ILE A 1 91 ? 6.396 -2.401 0.514 1.00 95.81 91 ILE A C 1
ATOM 718 O O . ILE A 1 91 ? 7.444 -1.787 0.700 1.00 95.81 91 ILE A O 1
ATOM 722 N N . SER A 1 92 ? 6.350 -3.642 0.038 1.00 94.94 92 SER A N 1
ATOM 723 C CA . SER A 1 92 ? 7.488 -4.332 -0.564 1.00 94.94 92 SER A CA 1
ATOM 724 C C . SER A 1 92 ? 7.360 -4.240 -2.085 1.00 94.94 92 SER A C 1
ATOM 726 O O . SER A 1 92 ? 6.337 -4.691 -2.607 1.00 94.94 92 SER A O 1
ATOM 728 N N . PRO A 1 93 ? 8.336 -3.653 -2.802 1.00 91.75 93 PRO A N 1
ATOM 729 C CA . PRO A 1 93 ? 8.328 -3.601 -4.267 1.00 91.75 93 PRO A CA 1
ATOM 730 C C . PRO A 1 93 ? 8.369 -4.992 -4.928 1.00 91.75 93 PRO A C 1
ATOM 732 O O . PRO A 1 93 ? 7.764 -5.210 -5.978 1.00 91.75 93 PRO A O 1
ATOM 735 N N . ASP A 1 94 ? 9.052 -5.940 -4.288 1.00 89.75 94 ASP A N 1
ATOM 736 C CA . ASP A 1 94 ? 9.155 -7.343 -4.692 1.00 89.75 94 ASP A CA 1
ATOM 737 C C . ASP A 1 94 ? 9.451 -8.246 -3.474 1.00 89.75 94 ASP A C 1
ATOM 739 O O . ASP A 1 94 ? 9.464 -7.777 -2.333 1.00 89.75 94 ASP A O 1
ATOM 743 N N . GLU A 1 95 ? 9.660 -9.544 -3.709 1.00 85.75 95 GLU A N 1
ATOM 744 C CA . GLU A 1 95 ? 9.876 -10.568 -2.673 1.00 85.75 95 GLU A CA 1
ATOM 745 C C . GLU A 1 95 ? 11.228 -10.469 -1.945 1.00 85.75 95 GLU A C 1
ATOM 747 O O . GLU A 1 95 ? 11.361 -10.973 -0.829 1.00 85.75 95 GLU A O 1
ATOM 752 N N . ASN A 1 96 ? 12.229 -9.835 -2.557 1.00 86.75 96 ASN A N 1
ATOM 753 C CA . ASN A 1 96 ? 13.597 -9.737 -2.041 1.00 86.75 96 ASN A CA 1
ATOM 754 C C . ASN A 1 96 ? 13.917 -8.342 -1.486 1.00 86.75 96 ASN A C 1
ATOM 756 O O . ASN A 1 96 ? 14.882 -8.175 -0.738 1.00 86.75 96 ASN A O 1
ATOM 760 N N . SER A 1 97 ? 13.123 -7.343 -1.860 1.00 87.62 97 SER A N 1
ATOM 761 C CA . SER A 1 97 ? 13.299 -5.957 -1.450 1.00 87.62 97 SER A CA 1
ATOM 762 C C . SER A 1 97 ? 12.936 -5.711 0.019 1.00 87.62 97 SER A C 1
ATOM 764 O O . SER A 1 97 ? 12.111 -6.392 0.632 1.00 87.62 97 SER A O 1
ATOM 766 N N . SER A 1 98 ? 13.557 -4.683 0.603 1.00 91.88 98 SER A N 1
ATOM 767 C CA . SER A 1 98 ? 13.196 -4.215 1.942 1.00 91.88 98 SER A CA 1
ATOM 768 C C . SER A 1 98 ? 11.847 -3.500 1.928 1.00 91.88 98 SER A C 1
ATOM 770 O O . SER A 1 98 ? 11.479 -2.817 0.975 1.00 91.88 98 SER A O 1
ATOM 772 N N . TRP A 1 99 ? 11.113 -3.619 3.034 1.00 94.31 99 TRP A N 1
ATOM 773 C CA . TRP A 1 99 ? 9.820 -2.961 3.183 1.00 94.31 99 TRP A CA 1
ATOM 774 C C . TRP A 1 99 ? 9.977 -1.447 3.320 1.00 94.31 99 TRP A C 1
ATOM 776 O O . TRP A 1 99 ? 10.415 -0.954 4.365 1.00 94.31 99 TRP A O 1
ATOM 786 N N . LEU A 1 100 ? 9.486 -0.710 2.331 1.00 94.88 100 LEU A N 1
ATOM 787 C CA . LEU A 1 100 ? 9.295 0.730 2.423 1.00 94.88 100 LEU A CA 1
ATOM 788 C C . LEU A 1 100 ? 8.196 1.001 3.450 1.00 94.88 100 LEU A C 1
ATOM 790 O O . LEU A 1 100 ? 7.124 0.404 3.383 1.00 94.88 100 LEU A O 1
ATOM 794 N N . THR A 1 101 ? 8.456 1.857 4.433 1.00 94.19 101 THR A N 1
ATOM 795 C CA . THR A 1 101 ? 7.568 2.034 5.592 1.00 94.19 101 THR A CA 1
ATOM 796 C C . THR A 1 101 ? 7.202 3.497 5.764 1.00 94.19 101 THR A C 1
ATOM 798 O O . THR A 1 101 ? 8.068 4.365 5.693 1.00 94.19 101 THR A O 1
ATOM 801 N N . SER A 1 102 ? 5.926 3.782 6.026 1.00 93.75 102 SER A N 1
ATOM 802 C CA . SER A 1 102 ? 5.488 5.133 6.371 1.00 93.75 102 SER A CA 1
ATOM 803 C C . SER A 1 102 ? 6.141 5.564 7.686 1.00 93.75 102 SER A C 1
ATOM 805 O O . SER A 1 102 ? 5.895 4.954 8.730 1.00 93.75 102 SER A O 1
ATOM 807 N N . GLU A 1 103 ? 6.949 6.622 7.658 1.00 89.69 103 GLU A N 1
ATOM 808 C CA . GLU A 1 103 ? 7.610 7.144 8.863 1.00 89.69 103 GLU A CA 1
ATOM 809 C C . GLU A 1 103 ? 6.602 7.691 9.880 1.00 89.69 103 GLU A C 1
ATOM 811 O O . GLU A 1 103 ? 6.760 7.533 11.092 1.00 89.69 103 GLU A O 1
ATOM 816 N N . LYS A 1 104 ? 5.540 8.318 9.367 1.00 92.25 104 LYS A N 1
ATOM 817 C CA . LYS A 1 104 ? 4.455 8.908 10.147 1.00 92.25 104 LYS A CA 1
ATOM 818 C C . LYS A 1 104 ? 3.173 8.094 9.973 1.00 92.25 104 LYS A C 1
ATOM 820 O O . LYS A 1 104 ? 2.947 7.561 8.884 1.00 92.25 104 LYS A O 1
ATOM 825 N N . PRO A 1 105 ? 2.332 8.014 11.016 1.00 93.44 105 PRO A N 1
ATOM 826 C CA . PRO A 1 105 ? 1.016 7.412 10.887 1.00 93.44 105 PRO A CA 1
ATOM 827 C C . PRO A 1 105 ? 0.127 8.208 9.923 1.00 93.44 105 PRO A C 1
ATOM 829 O O . PRO A 1 105 ? 0.200 9.436 9.834 1.00 93.44 105 PRO A O 1
ATOM 832 N N . VAL A 1 106 ? -0.745 7.490 9.225 1.00 93.69 106 VAL A N 1
ATOM 833 C CA . VAL A 1 106 ? -1.780 8.020 8.342 1.00 93.69 106 VAL A CA 1
ATOM 834 C C . VAL A 1 106 ? -3.064 8.158 9.151 1.00 93.69 106 VAL A C 1
ATOM 836 O O . VAL A 1 106 ? -3.634 7.160 9.590 1.00 93.6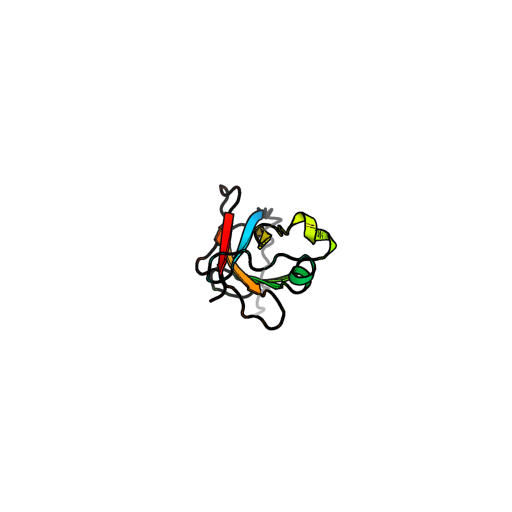9 106 VAL A O 1
ATOM 839 N N . HIS A 1 107 ? -3.510 9.395 9.361 1.00 93.31 107 HIS A N 1
ATOM 840 C CA . HIS A 1 107 ? -4.722 9.701 10.118 1.00 93.31 107 HIS A CA 1
ATOM 841 C C . HIS A 1 107 ? -5.918 9.847 9.172 1.00 93.31 107 HIS A C 1
ATOM 843 O O . HIS A 1 107 ? -5.977 10.795 8.391 1.00 93.31 107 HIS A O 1
ATOM 849 N N . LEU A 1 108 ? -6.874 8.922 9.258 1.00 91.50 108 LEU A N 1
ATOM 850 C CA . LEU A 1 108 ? -8.104 8.916 8.465 1.00 91.50 108 LEU A CA 1
ATOM 851 C C . LEU A 1 108 ? -9.286 9.313 9.345 1.00 91.50 108 LEU A C 1
ATOM 853 O O . LEU A 1 108 ? -9.707 8.548 10.212 1.00 91.50 108 LEU A O 1
ATOM 857 N N . MET A 1 109 ? -9.798 10.520 9.114 1.00 87.50 109 MET A N 1
ATOM 858 C CA . MET A 1 109 ? -10.891 11.162 9.854 1.00 87.50 109 MET A CA 1
ATOM 859 C C . MET A 1 109 ? -12.015 11.547 8.877 1.00 87.50 109 MET A C 1
ATOM 861 O O . MET A 1 109 ? -11.806 11.532 7.667 1.00 87.50 109 MET A O 1
ATOM 865 N N . ASP A 1 110 ? -13.204 11.897 9.377 1.00 75.88 110 ASP A N 1
ATOM 866 C CA . ASP A 1 110 ? -14.407 12.200 8.569 1.00 75.88 110 ASP A CA 1
ATOM 867 C C . ASP A 1 110 ? -14.223 13.258 7.462 1.00 75.88 110 ASP A C 1
ATOM 869 O O . ASP A 1 110 ? -14.964 13.242 6.485 1.00 75.88 110 ASP A O 1
ATOM 873 N N . SER A 1 111 ? -13.242 14.157 7.577 1.00 69.00 111 SER A N 1
ATOM 874 C CA . SER A 1 111 ? -13.046 15.298 6.670 1.00 69.00 111 SER A CA 1
ATOM 875 C C . SER A 1 111 ? -11.937 15.123 5.624 1.00 69.00 111 SER A C 1
ATOM 877 O O . SER A 1 111 ? -11.533 16.099 4.992 1.00 69.00 111 SER A O 1
ATOM 879 N N . VAL A 1 112 ? -11.399 13.915 5.449 1.00 67.94 112 VAL A N 1
ATOM 880 C CA . VAL A 1 112 ? -10.246 13.692 4.568 1.00 67.94 112 VAL A CA 1
ATOM 881 C C . VAL A 1 112 ? -10.693 13.161 3.206 1.00 67.94 112 VAL A C 1
ATOM 883 O O . VAL A 1 112 ? -10.978 11.980 3.065 1.00 67.94 112 VAL A O 1
ATOM 886 N N . GLU A 1 113 ? -10.710 14.013 2.179 1.00 63.44 113 GLU A N 1
ATOM 887 C CA . GLU A 1 113 ? -11.155 13.604 0.834 1.00 63.44 113 GLU A CA 1
ATOM 888 C C . GLU A 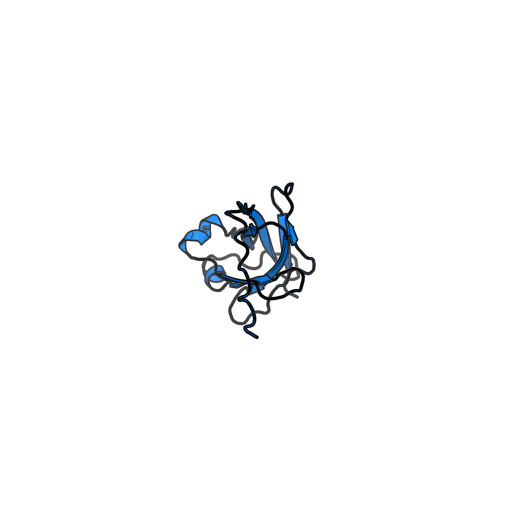1 113 ? -10.144 12.696 0.111 1.00 63.44 113 GLU A C 1
ATOM 890 O O . GLU A 1 113 ? -10.540 11.768 -0.595 1.00 63.44 113 GLU A O 1
ATOM 895 N N . GLN A 1 114 ? -8.836 12.916 0.305 1.00 69.81 114 GLN A N 1
ATOM 896 C CA . GLN A 1 114 ? -7.782 12.059 -0.245 1.00 69.81 114 GLN A CA 1
ATOM 897 C C . GLN A 1 114 ? -6.430 12.359 0.416 1.00 69.81 114 GLN A C 1
ATOM 899 O O . GLN A 1 114 ? -5.990 13.508 0.446 1.00 69.81 114 GLN A O 1
ATOM 904 N N . LEU A 1 115 ? -5.734 11.335 0.919 1.00 88.12 115 LEU A N 1
ATOM 905 C CA . LEU A 1 115 ? -4.375 11.487 1.459 1.00 88.12 115 LEU A CA 1
ATOM 906 C C . LEU A 1 115 ? -3.337 10.923 0.507 1.00 88.12 115 LEU A C 1
ATOM 908 O O . LEU A 1 115 ? -3.537 9.855 -0.064 1.00 88.12 115 LEU A O 1
ATOM 912 N N . THR A 1 116 ? -2.206 11.616 0.391 1.00 91.88 116 THR A N 1
ATOM 913 C CA . THR A 1 116 ? -1.029 11.103 -0.313 1.00 91.88 116 THR A CA 1
ATOM 914 C C . THR A 1 116 ? 0.072 10.776 0.687 1.00 91.88 116 THR A C 1
ATOM 916 O O . THR A 1 116 ? 0.449 11.616 1.501 1.00 91.88 116 THR A O 1
ATOM 919 N N . VAL A 1 117 ? 0.594 9.556 0.611 1.00 92.56 117 VAL A N 1
ATOM 920 C CA . VAL A 1 117 ? 1.717 9.057 1.408 1.00 92.56 117 VAL A CA 1
ATOM 921 C C . VAL A 1 117 ? 2.864 8.754 0.458 1.00 92.56 117 VAL A C 1
ATOM 923 O O . VAL A 1 117 ? 2.655 8.118 -0.568 1.00 92.56 117 VAL A O 1
ATOM 926 N N . ILE A 1 118 ? 4.074 9.196 0.789 1.00 93.81 118 ILE A N 1
ATOM 927 C CA . ILE A 1 118 ? 5.274 8.910 -0.003 1.00 93.81 118 ILE A CA 1
ATOM 928 C C . ILE A 1 118 ? 6.136 7.934 0.785 1.00 93.81 118 ILE A C 1
ATOM 930 O O . ILE A 1 118 ? 6.468 8.198 1.941 1.00 93.81 118 ILE A O 1
ATOM 934 N N . LEU A 1 119 ? 6.492 6.819 0.155 1.00 93.00 119 LEU A N 1
ATOM 935 C CA . LEU A 1 119 ? 7.405 5.821 0.692 1.00 93.00 119 LEU A CA 1
ATOM 936 C C . LEU A 1 119 ? 8.687 5.836 -0.138 1.00 93.00 119 LEU A C 1
ATOM 938 O O . LEU A 1 119 ? 8.622 5.741 -1.364 1.00 93.00 119 LEU A O 1
ATOM 942 N N . LYS A 1 120 ? 9.834 5.972 0.531 1.00 91.44 120 LYS A N 1
ATOM 943 C CA . LYS A 1 120 ? 11.143 6.079 -0.117 1.00 91.44 120 LYS A CA 1
ATOM 944 C C . LYS A 1 120 ? 12.023 4.884 0.197 1.00 91.44 120 LYS A C 1
ATOM 946 O O . LYS A 1 120 ? 12.058 4.440 1.345 1.00 91.44 120 LYS A O 1
ATOM 951 N N . GLU A 1 121 ? 12.726 4.405 -0.820 1.00 86.31 121 GLU A N 1
ATOM 952 C CA . GLU A 1 121 ? 13.867 3.504 -0.655 1.00 86.31 121 GLU A CA 1
ATOM 953 C C . GLU A 1 121 ? 15.003 4.236 0.079 1.00 86.31 121 GLU A C 1
ATOM 955 O O . GLU A 1 121 ? 15.246 5.417 -0.189 1.00 86.31 121 GLU A O 1
ATOM 960 N N . GLN A 1 122 ? 15.614 3.562 1.059 1.00 74.94 122 GLN A N 1
ATOM 961 C CA . GLN A 1 122 ? 16.701 4.108 1.882 1.00 74.94 122 GLN A CA 1
ATOM 962 C C . GLN A 1 122 ? 18.063 3.900 1.232 1.00 74.94 122 GLN A C 1
ATOM 964 O O . GLN A 1 122 ? 18.268 2.813 0.651 1.00 74.94 122 GLN A O 1
#

Foldseek 3Di:
DDDDDDDDDCPDDDDDDWDKAKEKEFEAEPVRAGPAQDLVLQQQKKKWKAAPVRHTDDIDGCDPVCDVPAADNRRNIGMDIDTAHWIKMWMASHDPGDIFIQPGIDGGDPPDHYHYTYTYDD

Radius of gyration: 19.26 Å; chains: 1; bounding box: 46×39×63 Å